Protein AF-A0A3D0P3B6-F1 (afdb_monomer_lite)

pLDDT: mean 83.38, std 15.46, range [40.62, 97.69]

Secondary structure (DSSP, 8-state):
-EEEEE---HHHHHHHHTTBT-EE-EEES--B--TTSSSEEES-EEEEEETTEEEEEEEEEEE-TTT--EEEEEEEEEESS-TT--PPP--SS----S--EEE--SS-EEEEEEEEEEEEEEETTEEEEEEEEEEEEETTEEEEEEE--STT--EEEE--HHHHHHHHTTSEEEEEE-

Structure (mmCIF, N/CA/C/O backbone):
data_AF-A0A3D0P3B6-F1
#
_entry.id   AF-A0A3D0P3B6-F1
#
loop_
_atom_site.group_PDB
_atom_site.id
_atom_site.type_symbol
_atom_site.label_atom_id
_atom_site.label_alt_id
_atom_site.label_comp_id
_atom_site.label_asym_id
_atom_site.label_entity_id
_atom_site.label_seq_id
_atom_site.pdbx_PDB_ins_code
_atom_site.Cartn_x
_atom_site.Cartn_y
_atom_site.Cartn_z
_atom_site.occupancy
_atom_site.B_iso_or_equiv
_atom_site.auth_seq_id
_atom_site.auth_comp_id
_atom_site.auth_asym_id
_atom_site.auth_atom_id
_atom_site.pdbx_PDB_model_num
ATOM 1 N N . MET A 1 1 ? 18.516 5.195 -22.308 1.00 80.44 1 MET A N 1
ATOM 2 C CA . MET A 1 1 ? 17.879 4.688 -21.081 1.00 80.44 1 MET A CA 1
ATOM 3 C C . MET A 1 1 ? 16.771 5.645 -20.675 1.00 80.44 1 MET A C 1
ATOM 5 O O . MET A 1 1 ? 17.063 6.796 -20.357 1.00 80.44 1 MET A O 1
ATOM 9 N N . SER A 1 2 ? 15.523 5.200 -20.782 1.00 89.69 2 SER A N 1
ATOM 10 C CA . SER A 1 2 ? 14.324 5.952 -20.400 1.00 89.69 2 SER A CA 1
ATOM 11 C C . SER A 1 2 ? 13.993 5.689 -18.932 1.00 89.69 2 SER A C 1
ATOM 13 O O . SER A 1 2 ? 14.095 4.555 -18.467 1.00 89.69 2 SER A O 1
ATOM 15 N N . HIS A 1 3 ? 13.609 6.735 -18.199 1.00 91.31 3 HIS A N 1
ATOM 16 C CA . HIS A 1 3 ? 13.288 6.649 -16.775 1.00 91.31 3 HIS A CA 1
ATOM 17 C C . HIS A 1 3 ? 11.821 7.000 -16.530 1.00 91.31 3 HIS A C 1
ATOM 19 O O . HIS A 1 3 ? 11.381 8.099 -16.870 1.00 91.31 3 HIS A O 1
ATOM 25 N N . TYR A 1 4 ? 11.097 6.082 -15.896 1.00 91.75 4 TYR A N 1
ATOM 26 C CA . TYR A 1 4 ? 9.692 6.231 -15.532 1.00 91.75 4 TYR A CA 1
ATOM 27 C C . TYR A 1 4 ? 9.531 6.312 -14.014 1.00 91.75 4 TYR A C 1
ATOM 29 O O . TYR A 1 4 ? 10.286 5.706 -13.250 1.00 91.75 4 TYR A O 1
ATOM 37 N N . PHE A 1 5 ? 8.526 7.066 -13.575 1.00 92.50 5 PHE A N 1
ATOM 38 C CA . PHE A 1 5 ? 8.219 7.257 -12.162 1.00 92.50 5 PHE A CA 1
ATOM 39 C C . PHE A 1 5 ? 6.715 7.130 -11.945 1.00 92.50 5 PHE A C 1
ATOM 41 O O . PHE A 1 5 ? 5.942 7.834 -12.597 1.00 92.50 5 PHE A O 1
ATOM 48 N N . ARG A 1 6 ? 6.304 6.272 -11.010 1.00 92.06 6 ARG A N 1
ATOM 49 C CA . ARG A 1 6 ? 4.903 6.125 -10.600 1.00 92.06 6 ARG A CA 1
ATOM 50 C C . ARG A 1 6 ? 4.788 6.284 -9.091 1.00 92.06 6 ARG A C 1
ATOM 52 O O . ARG A 1 6 ? 5.255 5.449 -8.334 1.00 92.06 6 ARG A O 1
ATOM 59 N N . GLN A 1 7 ? 4.151 7.354 -8.649 1.00 93.75 7 GLN A N 1
ATOM 60 C CA . GLN A 1 7 ? 3.894 7.594 -7.232 1.00 93.75 7 GLN A CA 1
ATOM 61 C C . GLN A 1 7 ? 2.391 7.670 -6.995 1.00 93.75 7 GLN A C 1
ATOM 63 O O . GLN A 1 7 ? 1.634 7.931 -7.934 1.00 93.75 7 GLN A O 1
ATOM 68 N N . LEU A 1 8 ? 1.977 7.475 -5.743 1.00 93.56 8 LEU A N 1
ATOM 69 C CA . LEU A 1 8 ? 0.628 7.806 -5.297 1.00 93.56 8 LEU A CA 1
ATOM 70 C C . LEU A 1 8 ? 0.264 9.230 -5.740 1.00 93.56 8 LEU A C 1
ATOM 72 O O . LEU A 1 8 ? 1.068 10.157 -5.611 1.00 93.56 8 LEU A O 1
ATOM 76 N N . SER A 1 9 ? -0.952 9.397 -6.259 1.00 95.38 9 SER A N 1
ATOM 77 C CA . SER A 1 9 ? -1.477 10.719 -6.599 1.00 95.38 9 SER A CA 1
ATOM 78 C C . SER A 1 9 ? -1.685 11.558 -5.336 1.00 95.38 9 SER A C 1
ATOM 80 O O . SER A 1 9 ? -1.852 11.025 -4.239 1.00 95.38 9 SER A O 1
ATOM 82 N N . GLU A 1 10 ? -1.733 12.883 -5.478 1.00 95.25 10 GLU A N 1
ATOM 83 C CA . GLU A 1 10 ? -2.036 13.785 -4.357 1.00 95.25 10 GLU A CA 1
ATOM 84 C C . GLU A 1 10 ? -3.390 13.459 -3.702 1.00 95.25 10 GLU A C 1
ATOM 86 O O . GLU A 1 10 ? -3.530 13.518 -2.479 1.00 95.25 10 GLU A O 1
ATOM 91 N N . GLU A 1 11 ? -4.372 13.041 -4.503 1.00 96.50 11 GLU A N 1
ATOM 92 C CA . GLU A 1 11 ? -5.683 12.591 -4.032 1.00 96.50 11 GLU A CA 1
ATOM 93 C C . GLU A 1 11 ? -5.565 11.335 -3.163 1.00 96.50 11 GLU A C 1
ATOM 95 O O . GLU A 1 11 ? -6.118 11.291 -2.063 1.00 96.50 11 GLU A O 1
ATOM 100 N N . SER A 1 12 ? -4.790 10.340 -3.604 1.00 96.56 12 SER A N 1
ATOM 101 C CA . SER A 1 12 ? -4.540 9.125 -2.827 1.00 96.56 12 SER A CA 1
ATOM 102 C C . SER A 1 12 ? -3.761 9.403 -1.549 1.00 96.56 12 SER A C 1
ATOM 104 O O . SER A 1 12 ? -4.088 8.870 -0.491 1.00 96.56 12 SER A O 1
ATOM 106 N N . GLU A 1 13 ? -2.768 10.283 -1.604 1.00 96.38 13 GLU A N 1
ATOM 107 C CA . GLU A 1 13 ? -2.028 10.700 -0.417 1.00 96.38 13 GLU A CA 1
ATOM 108 C C . GLU A 1 13 ? -2.931 11.440 0.579 1.00 96.38 13 GLU A C 1
ATOM 110 O O . GLU A 1 13 ? -2.849 11.196 1.782 1.00 96.38 13 GLU A O 1
ATOM 115 N N . THR A 1 14 ? -3.827 12.299 0.090 1.00 96.50 14 THR A N 1
ATOM 116 C CA . THR A 1 14 ? -4.827 12.994 0.911 1.00 96.50 14 THR A CA 1
ATOM 117 C C . THR A 1 14 ? -5.802 12.006 1.545 1.00 96.50 14 THR A C 1
ATOM 119 O O . THR A 1 14 ? -6.081 12.110 2.739 1.00 96.50 14 THR A O 1
ATOM 122 N N . ALA A 1 15 ? -6.274 11.012 0.789 1.00 96.06 15 ALA A N 1
ATOM 123 C CA . ALA A 1 15 ? -7.130 9.951 1.310 1.00 96.06 15 ALA A CA 1
ATOM 124 C C . ALA A 1 15 ? -6.424 9.156 2.422 1.00 96.06 15 ALA A C 1
ATOM 126 O O . ALA A 1 15 ? -7.007 8.961 3.488 1.00 96.06 15 ALA A O 1
ATOM 127 N N . LEU A 1 16 ? -5.153 8.779 2.236 1.00 95.94 16 LEU A N 1
ATOM 128 C CA . LEU A 1 16 ? -4.355 8.089 3.259 1.00 95.94 16 LEU A CA 1
ATOM 129 C C . LEU A 1 16 ? -4.225 8.909 4.551 1.00 95.94 16 LEU A C 1
ATOM 131 O O . LEU A 1 16 ? -4.402 8.354 5.635 1.00 95.94 16 LEU A O 1
ATOM 135 N N . ARG A 1 17 ? -3.992 10.229 4.460 1.00 96.00 17 ARG A N 1
ATOM 136 C CA . ARG A 1 17 ? -3.897 11.113 5.644 1.00 96.00 17 ARG A CA 1
ATOM 137 C C . ARG A 1 17 ? -5.138 11.049 6.527 1.00 96.00 17 ARG A C 1
ATOM 139 O O . ARG A 1 17 ? -5.023 11.158 7.742 1.00 96.00 17 ARG A O 1
ATOM 146 N N . THR A 1 18 ? -6.321 10.839 5.950 1.00 94.12 18 THR A N 1
ATOM 147 C CA . THR A 1 18 ? -7.569 10.787 6.732 1.00 94.12 18 THR A CA 1
ATOM 148 C C . THR A 1 18 ? -7.641 9.617 7.715 1.00 94.12 18 THR A C 1
ATOM 150 O O . THR A 1 18 ? -8.449 9.662 8.645 1.00 94.12 18 THR A O 1
ATOM 153 N N . ALA A 1 19 ? -6.801 8.594 7.526 1.00 91.69 19 ALA A N 1
ATOM 154 C CA . ALA A 1 19 ? -6.712 7.436 8.403 1.00 91.69 19 ALA A CA 1
ATOM 155 C C . ALA A 1 19 ? -5.825 7.674 9.637 1.00 91.69 19 ALA A C 1
ATOM 157 O O . ALA A 1 19 ? -5.969 6.960 10.629 1.00 91.69 19 ALA A O 1
ATOM 158 N N . LEU A 1 20 ? -4.960 8.695 9.620 1.00 93.06 20 LEU A N 1
ATOM 159 C CA . LEU A 1 20 ? -4.122 9.047 10.767 1.00 93.06 20 LEU A CA 1
ATOM 160 C C . LEU A 1 20 ? -4.979 9.451 11.971 1.00 93.06 20 LEU A C 1
ATOM 162 O O . LEU A 1 20 ? -5.955 10.200 11.855 1.00 93.06 20 LEU A O 1
ATOM 166 N N . GLY A 1 21 ? -4.626 8.934 13.148 1.00 88.38 21 GLY A N 1
ATOM 167 C CA . GLY A 1 21 ? -5.363 9.179 14.386 1.00 88.38 21 GLY A CA 1
ATOM 168 C C . GLY A 1 21 ? -6.761 8.549 14.417 1.00 88.38 21 GLY A C 1
ATOM 169 O O . GLY A 1 21 ? -7.534 8.819 15.341 1.00 88.38 21 GLY A O 1
ATOM 170 N N . LYS A 1 22 ? -7.124 7.731 13.419 1.00 83.75 22 LYS A N 1
ATOM 171 C CA . LYS A 1 22 ? -8.387 6.989 13.398 1.00 83.75 22 LYS A CA 1
ATOM 172 C C . LYS A 1 22 ? -8.187 5.586 13.915 1.00 83.75 22 LYS A C 1
ATOM 174 O O . LYS A 1 22 ? -7.151 4.962 13.716 1.00 83.75 22 LYS A O 1
ATOM 179 N N . ASN A 1 23 ? -9.236 5.104 14.563 1.00 74.31 23 ASN A N 1
ATOM 180 C CA . ASN A 1 23 ? -9.322 3.732 14.984 1.00 74.31 23 ASN A CA 1
ATOM 181 C C . ASN A 1 23 ? -9.776 2.873 13.807 1.00 74.31 23 ASN A C 1
ATOM 183 O O . ASN A 1 23 ? -10.896 3.056 13.323 1.00 74.31 23 ASN A O 1
ATOM 187 N N . VAL A 1 24 ? -8.910 1.980 13.342 1.00 70.06 24 VAL A N 1
ATOM 188 C CA . VAL A 1 24 ? -9.141 1.283 12.084 1.00 70.06 24 VAL A CA 1
ATOM 189 C C . VAL A 1 24 ? -9.327 -0.217 12.255 1.00 70.06 24 VAL A C 1
ATOM 191 O O . VAL A 1 24 ? -8.575 -0.904 12.946 1.00 70.06 24 VAL A O 1
ATOM 194 N N . GLY A 1 25 ? -10.333 -0.730 11.551 1.00 75.38 25 GLY A N 1
ATOM 195 C CA . GLY A 1 25 ? -10.446 -2.139 11.196 1.00 75.38 25 GLY A CA 1
ATOM 196 C C . GLY A 1 25 ? -10.215 -2.293 9.697 1.00 75.38 25 GLY A C 1
ATOM 197 O O . GLY A 1 25 ? -10.732 -1.486 8.917 1.00 75.38 25 GLY A O 1
ATOM 198 N N . LEU A 1 26 ? -9.451 -3.314 9.306 1.00 79.50 26 LEU A N 1
ATOM 199 C CA . LEU A 1 26 ? -9.270 -3.688 7.906 1.00 79.50 26 LEU A CA 1
ATOM 200 C C . LEU A 1 26 ? -10.385 -4.656 7.502 1.00 79.50 26 LEU A C 1
ATOM 202 O O . LEU A 1 26 ? -10.585 -5.703 8.115 1.00 79.50 26 LEU A O 1
ATOM 206 N N . LEU A 1 27 ? -11.112 -4.298 6.456 1.00 81.00 27 LEU A N 1
ATOM 207 C CA . LEU A 1 27 ? -12.182 -5.083 5.863 1.00 81.00 27 LEU A CA 1
ATOM 208 C C . LEU A 1 27 ? -11.775 -5.439 4.435 1.00 81.00 27 LEU A C 1
ATOM 210 O O . LEU A 1 27 ? -11.223 -4.602 3.724 1.00 81.00 27 LEU A O 1
ATOM 214 N N . PHE A 1 28 ? -12.070 -6.653 3.992 1.00 80.69 28 PHE A N 1
ATOM 215 C CA . PHE A 1 28 ? -11.845 -7.063 2.609 1.00 80.69 28 PHE A CA 1
ATOM 216 C C . PHE A 1 28 ? -12.913 -8.076 2.177 1.00 80.69 28 PHE A C 1
ATOM 218 O O . PHE A 1 28 ? -13.452 -8.804 3.014 1.00 80.69 28 PHE A O 1
ATOM 225 N N . PRO A 1 29 ? -13.275 -8.095 0.885 1.00 69.12 29 PRO A N 1
ATOM 226 C CA . PRO A 1 29 ? -14.361 -8.935 0.379 1.00 69.12 29 PRO A CA 1
ATOM 227 C C . PRO A 1 29 ? -14.039 -10.430 0.479 1.00 69.12 29 PRO A C 1
ATOM 229 O O . PRO A 1 29 ? -14.886 -11.236 0.855 1.00 69.12 29 PRO A O 1
ATOM 232 N N . GLU A 1 30 ? -12.794 -10.793 0.182 1.00 72.38 30 GLU A N 1
ATOM 233 C CA . GLU A 1 30 ? -12.282 -12.156 0.200 1.00 72.38 30 GLU A CA 1
ATOM 234 C C . GLU A 1 30 ? -10.820 -12.148 0.649 1.00 72.38 30 GLU A C 1
ATOM 236 O O . GLU A 1 30 ? -10.092 -11.190 0.390 1.00 72.38 30 GLU A O 1
ATOM 241 N N . ALA A 1 31 ? -10.395 -13.217 1.324 1.00 74.94 31 ALA A N 1
ATOM 242 C CA . ALA A 1 31 ? -9.001 -13.422 1.687 1.00 74.94 31 ALA A CA 1
ATOM 243 C C . ALA A 1 31 ? -8.572 -14.836 1.347 1.00 74.94 31 ALA A C 1
ATOM 245 O O . ALA A 1 31 ? -9.191 -15.818 1.762 1.00 74.94 31 ALA A O 1
ATOM 246 N N . TRP A 1 32 ? -7.475 -14.910 0.615 1.00 73.88 32 TRP A N 1
ATOM 247 C CA . TRP A 1 32 ? -6.788 -16.138 0.296 1.00 73.88 32 TRP A CA 1
ATOM 248 C C . TRP A 1 32 ? -5.662 -16.283 1.312 1.00 73.88 32 TRP A C 1
ATOM 250 O O . TRP A 1 32 ? -4.734 -15.473 1.360 1.00 73.88 32 TRP A O 1
ATOM 260 N N . LEU A 1 33 ? -5.788 -17.290 2.173 1.00 70.62 33 LEU A N 1
ATOM 261 C CA . LEU A 1 33 ? -4.737 -17.672 3.105 1.00 70.62 33 LEU A CA 1
ATOM 262 C C . LEU A 1 33 ? -3.869 -18.711 2.407 1.00 70.62 33 LEU A C 1
ATOM 264 O O . LEU A 1 33 ? -4.245 -19.878 2.288 1.00 70.62 33 LEU A O 1
ATOM 268 N N . ASP A 1 34 ? -2.724 -18.274 1.902 1.00 65.69 34 ASP A N 1
ATOM 269 C CA . ASP A 1 34 ? -1.726 -19.186 1.366 1.00 65.69 34 ASP A CA 1
ATOM 270 C C . ASP A 1 34 ? -0.984 -19.829 2.543 1.00 65.69 34 ASP A C 1
ATOM 272 O O . ASP A 1 34 ? -0.313 -19.153 3.312 1.00 65.69 34 ASP A O 1
ATOM 276 N N . VAL A 1 35 ? -1.098 -21.149 2.696 1.00 61.25 35 VAL A N 1
ATOM 277 C CA . VAL A 1 35 ? -0.480 -21.903 3.804 1.00 61.25 35 VAL A CA 1
ATOM 278 C C . VAL A 1 35 ? 1.054 -21.797 3.790 1.00 61.25 35 VAL A C 1
ATOM 280 O O . VAL A 1 35 ? 1.705 -22.066 4.797 1.00 61.25 35 VAL A O 1
ATOM 283 N N . THR A 1 36 ? 1.638 -21.405 2.654 1.00 64.88 36 THR A N 1
ATOM 284 C CA . THR A 1 36 ? 3.081 -21.200 2.484 1.00 64.88 36 THR A CA 1
ATOM 285 C C . THR A 1 36 ? 3.523 -19.753 2.683 1.00 64.88 36 THR A C 1
ATOM 287 O O . THR A 1 36 ? 4.713 -19.516 2.889 1.00 64.88 36 THR A O 1
ATOM 290 N N . ARG A 1 37 ? 2.595 -18.785 2.658 1.00 65.88 37 ARG A N 1
ATOM 291 C CA . ARG A 1 37 ? 2.895 -17.365 2.869 1.00 65.88 37 ARG A CA 1
ATOM 292 C C . ARG A 1 37 ? 2.329 -16.908 4.198 1.00 65.88 37 ARG A C 1
ATOM 294 O O . ARG A 1 37 ? 1.178 -17.142 4.542 1.00 65.88 37 ARG A O 1
ATOM 301 N N . GLU A 1 38 ? 3.142 -16.200 4.961 1.00 71.12 38 GLU A N 1
ATOM 302 C CA . GLU A 1 38 ? 2.710 -15.703 6.256 1.00 71.12 38 GLU A CA 1
ATOM 303 C C . GLU A 1 38 ? 1.931 -14.381 6.112 1.00 71.12 38 GLU A C 1
ATOM 305 O O . GLU A 1 38 ? 2.458 -13.303 6.376 1.00 71.12 38 GLU A O 1
ATOM 310 N N . GLY A 1 39 ? 0.669 -14.459 5.683 1.00 78.44 39 GLY A N 1
ATOM 311 C CA . GLY A 1 39 ? -0.190 -13.292 5.472 1.00 78.44 39 GLY A CA 1
ATOM 312 C C . GLY A 1 39 ? -1.543 -13.640 4.849 1.00 78.44 39 GLY A C 1
ATOM 313 O O . GLY A 1 39 ? -1.948 -14.801 4.816 1.00 78.44 39 GLY A O 1
ATOM 314 N N . ALA A 1 40 ? -2.241 -12.622 4.352 1.00 85.00 40 ALA A N 1
ATOM 315 C CA . ALA A 1 40 ? -3.468 -12.781 3.572 1.00 85.00 40 ALA A CA 1
ATOM 316 C C . ALA A 1 40 ? -3.324 -12.083 2.221 1.00 85.00 40 ALA A C 1
ATOM 318 O O . ALA A 1 40 ? -2.708 -11.025 2.143 1.00 85.00 40 ALA A O 1
ATOM 319 N N . VAL A 1 41 ? -3.910 -12.649 1.169 1.00 87.81 41 VAL A N 1
ATOM 320 C CA . VAL A 1 41 ? -3.975 -12.013 -0.150 1.00 87.81 41 VAL A CA 1
ATOM 321 C C . VAL A 1 41 ? -5.426 -11.641 -0.451 1.00 87.81 41 VAL A C 1
ATOM 323 O O . VAL A 1 41 ? -6.316 -12.485 -0.331 1.00 87.81 41 VAL A O 1
ATOM 326 N N . VAL A 1 42 ? -5.672 -10.378 -0.796 1.00 87.25 42 VAL A N 1
ATOM 327 C CA . VAL A 1 42 ? -7.015 -9.796 -0.956 1.00 87.25 42 VAL A CA 1
ATOM 328 C C . VAL A 1 42 ? -7.096 -8.947 -2.223 1.00 87.25 42 VAL A C 1
ATOM 330 O O . VAL A 1 42 ? -6.093 -8.396 -2.662 1.00 87.25 42 VAL A O 1
ATOM 333 N N . SER A 1 43 ? -8.283 -8.787 -2.801 1.00 88.31 43 SER A N 1
ATOM 334 C CA . SER A 1 43 ? -8.472 -7.959 -4.004 1.00 88.31 43 SER A CA 1
ATOM 335 C C . SER A 1 43 ? -8.469 -6.451 -3.721 1.00 88.31 43 SER A C 1
ATOM 337 O O . SER A 1 43 ? -8.035 -5.661 -4.551 1.00 88.31 43 SER A O 1
ATOM 339 N N . SER A 1 44 ? -8.931 -6.039 -2.540 1.00 90.38 44 SER A N 1
ATOM 340 C CA . SER A 1 44 ? -8.878 -4.655 -2.060 1.00 90.38 44 SER A CA 1
ATOM 341 C C . SER A 1 44 ? -8.886 -4.619 -0.534 1.00 90.38 44 SER A C 1
ATOM 343 O O . SER A 1 44 ? -9.321 -5.573 0.115 1.00 90.38 44 SER A O 1
ATOM 345 N N . VAL A 1 45 ? -8.419 -3.512 0.045 1.00 91.25 45 VAL A N 1
ATOM 346 C CA . VAL A 1 45 ? -8.474 -3.264 1.491 1.00 91.25 45 VAL A CA 1
ATOM 347 C C . VAL A 1 45 ? -9.369 -2.059 1.751 1.00 91.25 45 VAL A C 1
ATOM 349 O O . VAL A 1 45 ? -9.144 -0.981 1.216 1.00 91.25 45 VAL A O 1
ATOM 352 N N . SER A 1 46 ? -10.379 -2.229 2.596 1.00 90.69 46 SER A N 1
ATOM 353 C CA . SER A 1 46 ? -11.251 -1.158 3.078 1.00 90.69 46 SER A CA 1
ATOM 354 C C . SER A 1 46 ? -10.965 -0.888 4.552 1.00 90.69 46 SER A C 1
ATOM 356 O O . SER A 1 46 ? -11.180 -1.743 5.404 1.00 90.69 46 SER A O 1
ATOM 358 N N . ILE A 1 47 ? -10.504 0.311 4.870 1.00 89.06 47 ILE A N 1
ATOM 359 C CA . ILE A 1 47 ? -10.179 0.753 6.223 1.00 89.06 47 ILE A CA 1
ATOM 360 C C . ILE A 1 47 ? -11.329 1.626 6.725 1.00 89.06 47 ILE A C 1
ATOM 362 O O . ILE A 1 47 ? -11.603 2.680 6.154 1.00 89.06 47 ILE A O 1
ATOM 366 N N . SER A 1 48 ? -12.021 1.198 7.782 1.00 86.75 48 SER A N 1
ATOM 367 C CA . SER A 1 48 ? -13.096 2.004 8.379 1.00 86.75 48 SER A CA 1
ATOM 368 C C . SER A 1 48 ? -12.528 3.256 9.053 1.00 86.75 48 SER A C 1
ATOM 370 O O . SER A 1 48 ? -11.648 3.151 9.904 1.00 86.75 48 SER A O 1
ATOM 372 N N . LEU A 1 49 ? -13.055 4.430 8.700 1.00 86.25 49 LEU A N 1
ATOM 373 C CA . LEU A 1 49 ? -12.681 5.732 9.270 1.00 86.25 49 LEU A CA 1
ATOM 374 C C . LEU A 1 49 ? -13.746 6.284 10.234 1.00 86.25 49 LEU A C 1
ATOM 376 O O . LEU A 1 49 ? -13.586 7.375 10.790 1.00 86.25 49 LEU A O 1
ATOM 380 N N . GLY A 1 50 ? -14.855 5.557 10.408 1.00 81.88 50 GLY A N 1
ATOM 381 C CA . GLY A 1 50 ? -16.017 5.964 11.193 1.00 81.88 50 GLY A CA 1
ATOM 382 C C . GLY A 1 50 ? -17.336 5.682 10.472 1.00 81.88 50 GLY A C 1
ATOM 383 O O . GLY A 1 50 ? -17.425 4.821 9.600 1.00 81.88 50 GLY A O 1
ATOM 384 N N . HIS A 1 51 ? -18.391 6.404 10.850 1.00 81.38 51 HIS A N 1
ATOM 385 C CA . HIS A 1 51 ? -19.727 6.198 10.291 1.00 81.38 51 HIS A CA 1
ATOM 386 C C . HIS A 1 51 ? -19.769 6.525 8.790 1.00 81.38 51 HIS A C 1
ATOM 388 O O . HIS A 1 51 ? -19.636 7.690 8.415 1.00 81.38 51 HIS A O 1
ATOM 394 N N . ARG A 1 52 ? -20.013 5.502 7.954 1.00 82.88 52 ARG A N 1
ATOM 395 C CA . ARG A 1 52 ? -20.127 5.612 6.485 1.00 82.88 52 ARG A CA 1
ATOM 396 C C . ARG A 1 52 ? -18.943 6.342 5.843 1.00 82.88 52 ARG A C 1
ATOM 398 O O . ARG A 1 52 ? -19.125 7.213 5.000 1.00 82.88 52 ARG A O 1
ATOM 405 N N . SER A 1 53 ? -17.733 6.025 6.294 1.00 88.62 53 SER A N 1
ATOM 406 C CA . SER A 1 53 ? -16.503 6.560 5.718 1.00 88.62 53 SER A CA 1
ATOM 407 C C . SER A 1 53 ? -15.430 5.486 5.740 1.00 88.62 53 SER A C 1
ATOM 409 O O . SER A 1 53 ? -15.109 4.942 6.799 1.00 88.62 53 SER A O 1
ATOM 411 N N . TYR A 1 54 ? -14.906 5.172 4.564 1.00 91.38 54 TYR A N 1
ATOM 412 C CA . TYR A 1 54 ? -13.939 4.112 4.343 1.00 91.38 54 TYR A CA 1
ATOM 413 C C . TYR A 1 54 ? -12.822 4.623 3.445 1.00 91.38 54 TYR A C 1
ATOM 415 O O . TYR A 1 54 ? -13.079 5.244 2.416 1.00 91.38 54 TYR A O 1
ATOM 423 N N . LEU A 1 55 ? -11.587 4.324 3.823 1.00 94.50 55 LEU A N 1
ATOM 424 C CA . LEU A 1 55 ? -10.427 4.441 2.955 1.00 94.50 55 LEU A CA 1
ATOM 425 C C . LEU A 1 55 ? -10.283 3.126 2.189 1.00 94.50 55 LEU A C 1
ATOM 427 O O . LEU A 1 55 ? -10.083 2.073 2.787 1.00 94.50 55 LEU A O 1
ATOM 431 N N . ILE A 1 56 ? -10.400 3.190 0.872 1.00 95.06 56 ILE A N 1
ATOM 432 C CA . ILE A 1 56 ? -10.242 2.051 -0.024 1.00 95.06 56 ILE A CA 1
ATOM 433 C C . ILE A 1 56 ? -8.831 2.093 -0.590 1.00 95.06 56 ILE A C 1
ATOM 435 O O . ILE A 1 56 ? -8.423 3.120 -1.126 1.00 95.06 56 ILE A O 1
ATOM 439 N N . ILE A 1 57 ? -8.105 0.987 -0.468 1.00 95.19 57 ILE A N 1
ATOM 440 C CA . ILE A 1 57 ? -6.777 0.787 -1.040 1.00 95.19 57 ILE A CA 1
ATOM 441 C C . ILE A 1 57 ? -6.874 -0.330 -2.066 1.00 95.19 57 ILE A C 1
ATOM 443 O O . ILE A 1 57 ? -7.367 -1.427 -1.779 1.00 95.19 57 ILE A O 1
ATOM 447 N N . GLU A 1 58 ? -6.381 -0.029 -3.255 1.00 93.81 58 GLU A N 1
ATOM 448 C CA . GLU A 1 58 ? -6.394 -0.908 -4.411 1.00 93.81 58 GLU A CA 1
ATOM 449 C C . GLU A 1 58 ? -5.006 -0.983 -5.021 1.00 93.81 58 GLU A C 1
ATOM 451 O O . GLU A 1 58 ? -4.165 -0.108 -4.807 1.00 93.81 58 GLU A O 1
ATOM 456 N N . ASN A 1 59 ? -4.776 -2.039 -5.785 1.00 92.25 59 ASN A N 1
ATOM 457 C CA . ASN A 1 59 ? -3.559 -2.215 -6.547 1.00 92.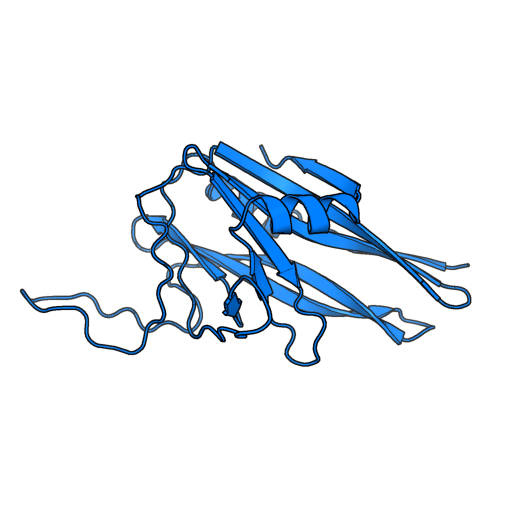25 59 ASN A CA 1
ATOM 458 C C . ASN A 1 59 ? -3.882 -2.097 -8.039 1.00 92.25 59 ASN A C 1
ATOM 460 O O . ASN A 1 59 ? -4.837 -2.689 -8.538 1.00 92.25 59 ASN A O 1
ATOM 464 N N . GLU A 1 60 ? -3.084 -1.308 -8.741 1.00 88.31 60 GLU A N 1
ATOM 465 C CA . GLU A 1 60 ? -3.189 -1.043 -10.168 1.00 88.31 60 GLU A CA 1
ATOM 466 C C . GLU A 1 60 ? -2.002 -1.693 -10.868 1.00 88.31 60 GLU A C 1
ATOM 468 O O . GLU A 1 60 ? -0.850 -1.407 -10.541 1.00 88.31 60 GLU A O 1
ATOM 473 N N . TRP A 1 61 ? -2.286 -2.549 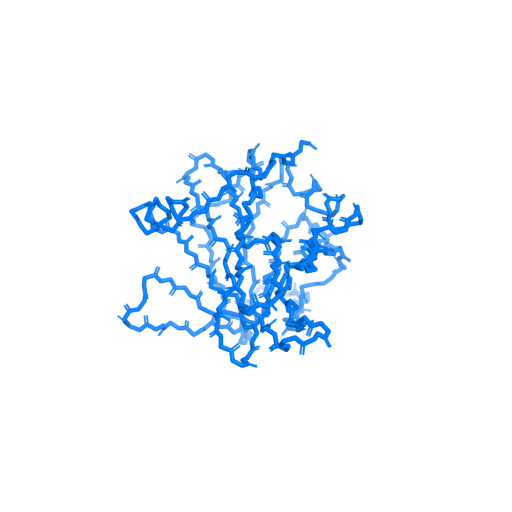-11.846 1.00 89.25 61 TRP A N 1
ATOM 474 C CA . TRP A 1 61 ? -1.277 -3.118 -12.732 1.00 89.25 61 TRP A CA 1
ATOM 475 C C . TRP A 1 61 ? -1.105 -2.237 -13.973 1.00 89.25 61 TRP A C 1
ATOM 477 O O . TRP A 1 61 ? -2.090 -1.781 -14.560 1.00 89.25 61 TRP A O 1
ATOM 487 N N . ALA A 1 62 ? 0.144 -1.997 -14.357 1.00 89.00 62 ALA A N 1
ATOM 488 C CA . ALA A 1 62 ? 0.518 -1.259 -15.554 1.00 89.00 62 ALA A CA 1
ATOM 489 C C . ALA A 1 62 ? 1.872 -1.751 -16.086 1.00 89.00 62 ALA A C 1
ATOM 491 O O . ALA A 1 62 ? 2.590 -2.488 -15.413 1.00 89.00 62 ALA A O 1
ATOM 492 N N . ASP A 1 63 ? 2.231 -1.319 -17.289 1.00 90.12 63 ASP A N 1
ATOM 493 C CA . ASP A 1 63 ? 3.455 -1.702 -17.982 1.00 90.12 63 ASP A CA 1
ATOM 494 C C . ASP A 1 63 ? 4.246 -0.479 -18.468 1.00 90.12 63 ASP A C 1
ATOM 496 O O . ASP A 1 63 ? 3.726 0.635 -18.627 1.00 90.12 63 ASP A O 1
ATOM 500 N N . THR A 1 64 ? 5.559 -0.647 -18.636 1.00 89.81 64 THR A N 1
ATOM 501 C CA . THR A 1 64 ? 6.379 0.399 -19.253 1.00 89.81 64 THR A CA 1
ATOM 502 C C . THR A 1 64 ? 6.132 0.466 -20.767 1.00 89.81 64 THR A C 1
ATOM 504 O O . THR A 1 64 ? 5.947 -0.569 -21.405 1.00 89.81 64 THR A O 1
ATOM 507 N N . PRO A 1 65 ? 6.160 1.661 -21.390 1.00 86.06 65 PRO A N 1
ATOM 508 C CA . PRO A 1 65 ? 5.766 1.814 -22.792 1.00 86.06 65 PRO A CA 1
ATOM 509 C C . PRO A 1 65 ? 6.645 1.104 -23.831 1.00 86.06 65 PRO A C 1
ATOM 511 O O . PRO A 1 65 ? 6.169 0.895 -24.947 1.00 86.06 65 PRO A O 1
ATOM 514 N N . ILE A 1 66 ? 7.922 0.820 -23.537 1.00 85.44 66 ILE A N 1
ATOM 515 C CA . ILE A 1 66 ? 8.858 0.250 -24.525 1.00 85.44 66 ILE A CA 1
ATOM 516 C C . ILE A 1 66 ? 9.122 -1.229 -24.232 1.00 85.44 66 ILE A C 1
ATOM 518 O O . ILE A 1 66 ? 8.956 -2.066 -25.115 1.00 85.44 66 ILE A O 1
ATOM 522 N N . GLY A 1 67 ? 9.541 -1.547 -23.010 1.00 83.38 67 GLY A N 1
ATOM 523 C CA . GLY A 1 67 ? 9.932 -2.888 -22.581 1.00 83.38 67 GLY A CA 1
ATOM 524 C C . GLY A 1 67 ? 8.786 -3.728 -22.025 1.00 83.38 67 GLY A C 1
ATOM 525 O O . GLY A 1 67 ? 9.019 -4.890 -21.701 1.00 83.38 67 GLY A O 1
ATOM 526 N N . PHE A 1 68 ? 7.575 -3.163 -21.904 1.00 86.62 68 PHE A N 1
ATOM 527 C CA . PHE A 1 68 ? 6.397 -3.822 -21.326 1.00 86.62 68 PHE A CA 1
ATOM 528 C C . PHE A 1 68 ? 6.687 -4.455 -19.958 1.00 86.62 68 PHE A C 1
ATOM 530 O O . PHE A 1 68 ? 6.233 -5.554 -19.644 1.00 86.62 68 PHE A O 1
ATOM 537 N N . MET A 1 69 ? 7.505 -3.781 -19.146 1.00 88.88 69 MET A N 1
ATOM 538 C CA . MET A 1 69 ? 7.853 -4.260 -17.817 1.00 88.88 69 MET A CA 1
ATOM 539 C C . MET A 1 69 ? 6.674 -4.023 -16.881 1.00 88.88 69 MET A C 1
ATOM 541 O O . MET A 1 69 ? 6.327 -2.873 -16.601 1.00 88.88 69 MET A O 1
ATOM 545 N N . ASP A 1 70 ? 6.099 -5.117 -16.389 1.00 88.88 70 ASP A N 1
ATOM 546 C CA . ASP A 1 70 ? 5.013 -5.092 -15.418 1.00 88.88 70 ASP A CA 1
ATOM 547 C C . ASP A 1 70 ? 5.440 -4.389 -14.130 1.00 88.88 70 ASP A C 1
ATOM 549 O O . ASP A 1 70 ? 6.446 -4.736 -13.502 1.00 88.88 70 ASP A O 1
ATOM 553 N N . TYR A 1 71 ? 4.625 -3.440 -13.692 1.00 88.88 71 TYR A N 1
ATOM 554 C CA . TYR A 1 71 ? 4.719 -2.846 -12.372 1.00 88.88 71 TYR A CA 1
ATOM 555 C C . TYR A 1 71 ? 3.336 -2.705 -11.748 1.00 88.88 71 TYR A C 1
ATOM 557 O O . TYR A 1 71 ? 2.296 -2.735 -12.407 1.00 88.88 71 TYR A O 1
ATOM 565 N N . TYR A 1 72 ? 3.347 -2.566 -10.430 1.00 89.75 72 TYR A N 1
ATOM 566 C CA . TYR A 1 72 ? 2.148 -2.483 -9.617 1.00 89.75 72 TYR A CA 1
ATOM 567 C C . TYR A 1 72 ? 2.226 -1.217 -8.779 1.00 89.75 72 TYR A C 1
ATOM 569 O O . TYR A 1 72 ? 3.260 -0.952 -8.164 1.00 89.75 72 TYR A O 1
ATOM 577 N N . SER A 1 73 ? 1.160 -0.427 -8.761 1.00 87.81 73 SER A N 1
ATOM 578 C CA . SER A 1 73 ? 1.078 0.787 -7.952 1.00 87.81 73 SER A CA 1
ATOM 579 C C . SER A 1 73 ? -0.194 0.809 -7.135 1.00 87.81 73 SER A C 1
ATOM 581 O O . SER A 1 73 ? -1.248 0.418 -7.619 1.00 87.81 73 SER A O 1
ATOM 583 N N . PHE A 1 74 ? -0.115 1.322 -5.915 1.00 93.38 74 PHE A N 1
ATOM 584 C CA . PHE A 1 74 ? -1.310 1.510 -5.109 1.00 93.38 74 PHE A CA 1
ATOM 585 C C . PHE A 1 74 ? -2.102 2.738 -5.545 1.00 93.38 74 PHE A C 1
ATOM 587 O O . PHE A 1 74 ? -1.527 3.770 -5.897 1.00 93.38 74 PHE A O 1
ATOM 594 N N . SER A 1 75 ? -3.420 2.649 -5.412 1.00 94.81 75 SER A N 1
ATOM 595 C CA . SER A 1 75 ? -4.300 3.805 -5.333 1.00 94.81 75 SER A CA 1
ATOM 596 C C . SER A 1 75 ? -5.098 3.768 -4.037 1.00 94.81 75 SER A C 1
ATOM 598 O O . SER A 1 75 ? -5.378 2.713 -3.464 1.00 94.81 75 SER A O 1
ATOM 600 N N . ALA A 1 76 ? -5.403 4.957 -3.531 1.00 96.62 76 ALA A N 1
ATOM 601 C CA . ALA A 1 76 ? -6.196 5.147 -2.331 1.00 96.62 76 ALA A CA 1
ATOM 602 C C . ALA A 1 76 ? -7.325 6.143 -2.604 1.00 96.62 76 ALA A C 1
ATOM 604 O O . ALA A 1 76 ? -7.114 7.161 -3.268 1.00 96.62 76 ALA A O 1
ATOM 605 N N . SER A 1 77 ? -8.521 5.861 -2.095 1.00 97.31 77 SER A N 1
ATOM 606 C CA . SER A 1 77 ? -9.699 6.714 -2.271 1.00 97.31 77 SER A CA 1
ATOM 607 C C . SER A 1 77 ? -10.627 6.653 -1.060 1.00 97.31 77 SER A C 1
ATOM 609 O O . SER A 1 77 ? -10.533 5.747 -0.235 1.00 97.31 77 SER A O 1
ATOM 611 N N . LEU A 1 78 ? -11.517 7.637 -0.929 1.00 96.12 78 LEU A N 1
ATOM 612 C CA . LEU A 1 78 ? -12.547 7.649 0.109 1.00 96.12 78 LEU A CA 1
ATOM 613 C C . LEU A 1 78 ? -13.881 7.174 -0.460 1.00 96.12 78 LEU A C 1
ATOM 615 O O . LEU A 1 78 ? -14.261 7.543 -1.571 1.00 96.12 78 LEU A O 1
ATOM 619 N N . SER A 1 79 ? -14.614 6.396 0.328 1.00 94.50 79 SER A N 1
ATOM 620 C CA . SER A 1 79 ? -15.939 5.895 -0.021 1.00 94.50 79 SER A CA 1
ATOM 621 C C . SER A 1 79 ? -16.881 5.918 1.179 1.00 94.50 79 SER A C 1
ATOM 623 O O . SER A 1 79 ? -16.453 5.880 2.332 1.00 94.50 79 SER A O 1
ATOM 625 N N . ASP A 1 80 ? -18.183 5.963 0.912 1.00 89.81 80 ASP A N 1
ATOM 626 C CA . ASP A 1 80 ? -19.237 5.865 1.924 1.00 89.81 80 ASP A CA 1
ATOM 627 C C . ASP A 1 80 ? -19.539 4.415 2.342 1.00 89.81 80 ASP A C 1
ATOM 629 O O . ASP A 1 80 ? -20.242 4.172 3.329 1.00 89.81 80 ASP A O 1
ATOM 633 N N . ARG A 1 81 ? -18.970 3.447 1.619 1.00 87.75 81 ARG A N 1
ATOM 634 C CA . ARG A 1 81 ? -19.118 2.006 1.831 1.00 87.75 81 ARG A CA 1
ATOM 635 C C . ARG A 1 81 ? -17.787 1.279 1.612 1.00 87.75 81 ARG A C 1
ATOM 637 O O . ARG A 1 81 ? -16.968 1.749 0.825 1.00 87.75 81 ARG A O 1
ATOM 644 N N . PRO A 1 82 ? -17.559 0.126 2.261 1.00 87.19 82 PRO A N 1
ATOM 645 C CA . PRO A 1 82 ? -16.407 -0.702 1.939 1.00 87.19 82 PRO A CA 1
ATOM 646 C C . PRO A 1 82 ? -16.535 -1.260 0.516 1.00 87.19 82 PRO A C 1
ATOM 648 O O . PRO A 1 82 ? -17.642 -1.467 0.005 1.00 87.19 82 PRO A O 1
ATOM 651 N N . LYS A 1 83 ? -15.396 -1.516 -0.122 1.00 86.69 83 LYS A N 1
ATOM 652 C CA . LYS A 1 83 ? -15.351 -2.056 -1.478 1.00 86.69 83 LYS A CA 1
ATOM 653 C C . LYS A 1 83 ? -15.704 -3.540 -1.483 1.00 86.69 83 LYS A C 1
ATOM 655 O O . LYS A 1 83 ? -15.235 -4.296 -0.639 1.00 86.69 83 LYS A O 1
ATOM 660 N N . ASP A 1 84 ? -16.579 -3.920 -2.415 1.00 80.94 84 ASP A N 1
ATOM 661 C CA . ASP A 1 84 ? -17.034 -5.293 -2.681 1.00 80.94 84 ASP A CA 1
ATOM 662 C C . ASP A 1 84 ? -17.591 -6.065 -1.466 1.00 80.94 84 ASP A C 1
ATOM 664 O O 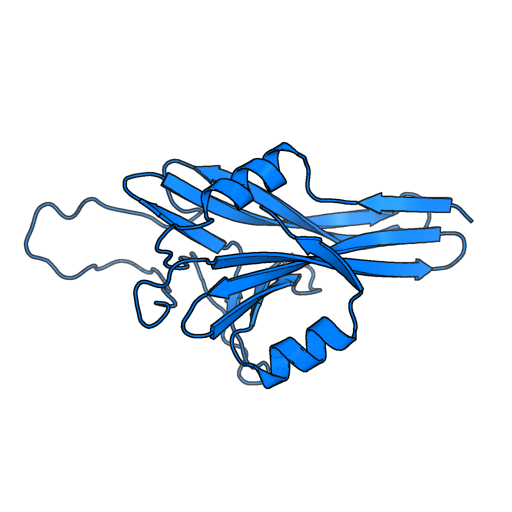. ASP A 1 84 ? -17.825 -7.271 -1.524 1.00 80.94 84 ASP A O 1
ATOM 668 N N . ILE A 1 85 ? -17.900 -5.356 -0.379 1.00 72.81 85 ILE A N 1
ATOM 669 C CA . ILE A 1 85 ? -18.498 -5.890 0.842 1.00 72.81 85 ILE A CA 1
ATOM 670 C C . ILE A 1 85 ? -19.922 -5.348 0.963 1.00 72.81 85 ILE A C 1
ATOM 672 O O . ILE A 1 85 ? -20.159 -4.138 0.963 1.00 72.81 85 ILE A O 1
ATOM 676 N N . ARG A 1 86 ? -20.902 -6.247 1.101 1.00 64.69 86 ARG A N 1
ATOM 677 C CA . ARG A 1 86 ? -22.286 -5.849 1.386 1.00 64.69 86 ARG A CA 1
ATOM 678 C C . ARG A 1 86 ? -22.428 -5.526 2.869 1.00 64.69 86 ARG A C 1
ATOM 680 O O . ARG A 1 86 ? -22.324 -6.417 3.704 1.00 64.69 86 ARG A O 1
ATOM 687 N N . VAL A 1 87 ? -22.710 -4.263 3.179 1.00 59.09 87 VAL A N 1
ATOM 688 C CA . VAL A 1 87 ? -23.060 -3.817 4.532 1.00 59.09 87 VAL A CA 1
ATOM 689 C C . VAL A 1 87 ? -24.573 -3.640 4.602 1.00 59.09 87 VAL A C 1
ATOM 691 O O . VAL A 1 87 ? -25.136 -2.810 3.891 1.00 59.09 87 VAL A O 1
ATOM 694 N N . THR A 1 88 ? -25.236 -4.427 5.442 1.00 56.22 88 THR A N 1
ATOM 695 C CA . THR A 1 88 ? -26.642 -4.227 5.819 1.00 56.22 88 THR A CA 1
ATOM 696 C C . THR A 1 88 ? -26.693 -3.619 7.213 1.00 56.22 88 THR A C 1
ATOM 698 O O . THR A 1 88 ? -26.050 -4.134 8.124 1.00 56.22 88 THR A O 1
ATOM 701 N N . GLU A 1 89 ? -27.435 -2.520 7.378 1.00 50.66 89 GLU A N 1
ATOM 702 C CA . GLU A 1 89 ? -27.727 -1.967 8.704 1.00 50.66 89 GLU A CA 1
ATOM 703 C C . GLU A 1 89 ? -28.553 -2.987 9.490 1.00 50.66 89 GLU A C 1
ATOM 705 O O . GLU A 1 89 ? -29.626 -3.406 9.054 1.00 50.66 89 GLU A O 1
ATOM 710 N N . ASP A 1 90 ? -28.021 -3.416 10.630 1.00 47.56 90 ASP A N 1
ATOM 711 C CA . ASP A 1 90 ? -28.676 -4.393 11.487 1.00 47.56 90 ASP A CA 1
ATOM 712 C C . ASP A 1 90 ? -29.777 -3.691 12.294 1.00 47.56 90 ASP A C 1
ATOM 714 O O . ASP A 1 90 ? -29.512 -2.935 13.229 1.00 47.56 90 ASP A O 1
ATOM 718 N N . THR A 1 91 ? -31.036 -3.873 11.892 1.00 48.34 91 THR A N 1
ATOM 719 C CA . THR A 1 91 ? -32.200 -3.292 12.582 1.00 48.34 91 THR A CA 1
ATOM 720 C C . THR A 1 91 ? -32.733 -4.190 13.709 1.00 48.34 91 THR A C 1
ATOM 722 O O . THR A 1 91 ? -33.843 -3.961 14.192 1.00 48.34 91 THR A O 1
ATOM 725 N N . GLY A 1 92 ? -31.994 -5.228 14.128 1.00 48.16 92 GLY A N 1
ATOM 726 C CA . GLY A 1 92 ? -32.406 -6.170 15.175 1.00 48.16 92 GLY A CA 1
ATOM 727 C C . GLY A 1 92 ? -31.250 -6.668 16.058 1.00 48.16 92 GLY A C 1
ATOM 728 O O . GLY A 1 92 ? -30.094 -6.353 15.811 1.00 48.16 92 GLY A O 1
ATOM 729 N N . PRO A 1 93 ? -31.535 -7.436 17.129 1.00 46.34 93 PRO A N 1
ATOM 730 C CA . PRO A 1 93 ? -30.507 -8.095 17.928 1.00 46.34 93 PRO A CA 1
ATOM 731 C C . PRO A 1 93 ? -30.083 -9.391 17.219 1.00 46.34 93 PRO A C 1
ATOM 733 O O . PRO A 1 93 ? -30.593 -10.466 17.539 1.00 46.34 93 PRO A O 1
ATOM 736 N N . GLY A 1 94 ? -29.215 -9.308 16.208 1.00 43.28 94 GLY A N 1
ATOM 737 C CA . GLY A 1 94 ? -28.943 -10.453 15.338 1.00 43.28 94 GLY A CA 1
ATOM 738 C C . GLY A 1 94 ? -27.544 -10.471 14.741 1.00 43.28 94 GLY A C 1
ATOM 739 O O . GLY A 1 94 ? -27.286 -9.846 13.730 1.00 43.28 94 GLY A O 1
ATOM 740 N N . TRP A 1 95 ? -26.674 -11.282 15.344 1.00 40.62 95 TRP A N 1
ATOM 741 C CA . TRP A 1 95 ? -25.430 -11.828 14.793 1.00 40.62 95 TRP A CA 1
ATOM 742 C C . TRP A 1 95 ? -25.281 -11.689 13.266 1.00 40.62 95 TRP A C 1
ATOM 744 O O . TRP A 1 95 ? -26.002 -12.325 12.497 1.00 40.62 95 TRP A O 1
ATOM 754 N N . LEU A 1 96 ? -24.300 -10.876 12.863 1.00 40.88 96 LEU A N 1
ATOM 755 C CA . LEU A 1 96 ? -23.894 -10.594 11.486 1.00 40.88 96 LEU A CA 1
ATOM 756 C C . LEU A 1 96 ? -23.769 -11.885 10.654 1.00 40.88 96 LEU A C 1
ATOM 758 O O . LEU A 1 96 ? -22.788 -12.622 10.754 1.00 40.88 96 LEU A O 1
ATOM 762 N N . HIS A 1 97 ? -24.751 -12.148 9.797 1.00 41.62 97 HIS A N 1
ATOM 763 C CA . HIS A 1 97 ? -24.675 -13.160 8.750 1.00 41.62 97 HIS A CA 1
ATOM 764 C C . HIS A 1 97 ? -24.563 -12.456 7.405 1.00 41.62 97 HIS A C 1
ATOM 766 O O . HIS A 1 97 ? -25.547 -11.880 6.975 1.00 41.62 97 HIS A O 1
ATOM 772 N N . HIS A 1 98 ? -23.384 -12.498 6.775 1.00 43.69 98 HIS A N 1
ATOM 773 C CA . HIS A 1 98 ? -23.122 -12.662 5.333 1.00 43.69 98 HIS A CA 1
ATOM 774 C C . HIS A 1 98 ? -21.595 -12.680 5.112 1.00 43.69 98 HIS A C 1
ATOM 776 O O . HIS A 1 98 ? -20.853 -12.182 5.950 1.00 43.69 98 HIS A O 1
ATOM 782 N N . HIS A 1 99 ? -21.138 -13.322 4.031 1.00 44.09 99 HIS A N 1
ATOM 783 C CA . HIS A 1 99 ? -19.743 -13.684 3.718 1.00 44.09 99 HIS A CA 1
ATOM 784 C C . HIS A 1 99 ? -18.766 -12.494 3.664 1.00 44.09 99 HIS A C 1
ATOM 786 O O . HIS A 1 99 ? -18.369 -12.063 2.587 1.00 44.09 99 HIS A O 1
ATOM 792 N N . VAL A 1 100 ? -18.377 -11.961 4.818 1.00 48.84 100 VAL A N 1
ATOM 793 C CA . VAL A 1 100 ? -17.277 -11.008 4.950 1.00 48.84 100 VAL A CA 1
ATOM 794 C C . VAL A 1 100 ? -16.144 -11.744 5.641 1.00 48.84 100 VAL A C 1
ATOM 796 O O . VAL A 1 100 ? -16.286 -12.174 6.786 1.00 48.84 100 VAL A O 1
ATOM 799 N N . SER A 1 101 ? -15.022 -11.908 4.947 1.00 49.44 101 SER A N 1
ATOM 800 C CA . SER A 1 101 ? -13.780 -12.281 5.611 1.00 49.44 101 SER A CA 1
ATOM 801 C C . SER A 1 101 ? -13.241 -11.020 6.276 1.00 49.44 101 SER A C 1
ATOM 803 O O . SER A 1 101 ? -12.760 -10.114 5.610 1.00 49.44 101 SER A O 1
ATOM 805 N N . THR A 1 102 ? -13.364 -10.916 7.593 1.00 50.94 102 THR A N 1
ATOM 806 C CA . THR A 1 102 ? -12.751 -9.831 8.359 1.00 50.94 102 THR A CA 1
ATOM 807 C C . THR A 1 102 ? -11.471 -10.344 9.009 1.00 50.94 102 THR A C 1
ATOM 809 O O . THR A 1 102 ? -11.502 -11.273 9.815 1.00 50.94 102 THR A O 1
ATOM 812 N N . ILE A 1 103 ? -10.323 -9.722 8.723 1.00 49.50 103 ILE A N 1
ATOM 813 C CA . ILE A 1 103 ? -9.250 -9.699 9.723 1.00 49.50 103 ILE A CA 1
ATOM 814 C C . ILE A 1 103 ? -9.627 -8.553 10.643 1.00 49.50 103 ILE A C 1
ATOM 816 O O . ILE A 1 103 ? -9.387 -7.381 10.364 1.00 49.50 103 ILE A O 1
ATOM 820 N N . HIS A 1 104 ? -10.246 -8.908 11.762 1.00 49.22 104 HIS A N 1
ATOM 821 C CA . HIS A 1 104 ? -10.239 -8.008 12.895 1.00 49.22 104 HIS A CA 1
ATOM 822 C C . HIS A 1 104 ? -8.774 -7.836 13.292 1.00 49.22 104 HIS A C 1
ATOM 824 O O . HIS A 1 104 ? -8.133 -8.786 13.741 1.00 49.22 104 HIS A O 1
ATOM 830 N N . THR A 1 105 ? -8.227 -6.635 13.117 1.00 45.88 105 THR A N 1
ATOM 831 C CA . THR A 1 105 ? -7.116 -6.212 13.962 1.00 45.88 105 THR A CA 1
ATOM 832 C C . THR A 1 105 ? -7.630 -6.370 15.391 1.00 45.88 105 THR A C 1
ATOM 834 O O . THR A 1 105 ? -8.723 -5.915 15.721 1.00 45.88 105 THR A O 1
ATOM 837 N N . TRP A 1 106 ? -6.937 -7.169 16.204 1.00 41.62 106 TRP A N 1
ATOM 838 C CA . TRP A 1 106 ? -7.470 -7.753 17.448 1.00 41.62 106 TRP A CA 1
ATOM 839 C C . TRP A 1 106 ? -7.819 -6.732 18.548 1.00 41.62 106 TRP A C 1
ATOM 841 O O . TRP A 1 106 ? -8.201 -7.098 19.655 1.00 41.62 106 TRP A O 1
ATOM 851 N N . SER A 1 107 ? -7.722 -5.446 18.247 1.00 47.75 107 SER A N 1
ATOM 852 C CA . SER A 1 107 ? -8.172 -4.344 19.070 1.00 47.75 107 SER A CA 1
ATOM 853 C C . SER A 1 107 ? -8.432 -3.153 18.147 1.00 47.75 107 SER A C 1
ATOM 855 O O . SER A 1 107 ? -7.741 -3.022 17.132 1.00 47.75 107 SER A O 1
ATOM 857 N N . PRO A 1 108 ? -9.384 -2.268 18.468 1.00 55.69 108 PRO A N 1
ATOM 858 C CA . PRO A 1 108 ? -9.510 -0.985 17.804 1.00 55.69 108 PRO A CA 1
ATOM 859 C C . PRO A 1 108 ? -8.157 -0.238 17.875 1.00 55.69 108 PRO A C 1
ATOM 861 O O . PRO A 1 108 ? -7.838 0.317 18.925 1.00 55.69 108 PRO A O 1
ATOM 864 N N . THR A 1 109 ? -7.345 -0.239 16.808 1.00 71.62 109 THR A N 1
ATOM 865 C CA . THR A 1 109 ? -5.971 0.296 16.853 1.00 71.62 109 THR A CA 1
ATOM 866 C C . THR A 1 109 ? -5.868 1.602 16.080 1.00 71.62 109 THR A C 1
ATOM 868 O O . THR A 1 109 ? -6.401 1.724 14.977 1.00 71.62 109 THR A O 1
ATOM 871 N N . ILE A 1 110 ? -5.248 2.604 16.700 1.00 86.50 110 ILE A N 1
ATOM 872 C CA . ILE A 1 110 ? -5.092 3.937 16.121 1.00 86.50 110 ILE A CA 1
ATOM 873 C C . ILE A 1 110 ? -3.894 3.909 15.178 1.00 86.50 110 ILE A C 1
ATOM 875 O O . ILE A 1 110 ? -2.816 3.507 15.600 1.00 86.50 110 ILE A O 1
ATOM 879 N N . ILE A 1 111 ? -4.073 4.315 13.917 1.00 89.69 111 ILE A N 1
ATOM 880 C CA . ILE A 1 111 ? -2.924 4.496 13.019 1.00 89.69 111 ILE A CA 1
ATOM 881 C C . ILE A 1 111 ? -2.158 5.731 13.479 1.00 89.69 111 ILE A C 1
ATOM 883 O O . ILE A 1 111 ? -2.656 6.856 13.370 1.00 89.69 111 ILE A O 1
ATOM 887 N N . ASP A 1 112 ? -0.938 5.508 13.945 1.00 91.44 112 ASP A N 1
ATOM 888 C CA . ASP A 1 112 ? -0.039 6.555 14.416 1.00 91.44 112 ASP A CA 1
ATOM 889 C C . ASP A 1 112 ? 0.792 7.124 13.266 1.00 91.44 112 ASP A C 1
ATOM 891 O O . ASP A 1 112 ? 1.116 8.312 13.246 1.00 91.44 112 ASP A O 1
ATOM 895 N N . LYS A 1 113 ? 1.136 6.274 12.293 1.00 94.38 113 LYS A N 1
ATOM 896 C CA . LYS A 1 113 ? 2.001 6.645 11.177 1.00 94.38 113 LYS A CA 1
ATOM 897 C C . LYS A 1 113 ? 1.725 5.790 9.945 1.00 94.38 113 LYS A C 1
ATOM 899 O O . LYS A 1 113 ? 1.403 4.608 10.037 1.00 94.38 113 LYS A O 1
ATOM 904 N N . ILE A 1 114 ? 1.858 6.410 8.774 1.00 96.56 114 ILE A N 1
ATOM 905 C CA . ILE A 1 114 ? 1.769 5.736 7.478 1.00 96.56 114 ILE A CA 1
ATOM 906 C C . ILE A 1 114 ? 3.057 6.020 6.709 1.00 96.56 114 ILE A C 1
ATOM 908 O O . ILE A 1 114 ? 3.395 7.177 6.444 1.00 96.56 114 ILE A O 1
ATOM 912 N N . THR A 1 115 ? 3.768 4.965 6.330 1.00 97.69 115 THR A N 1
ATOM 913 C CA . THR A 1 115 ? 5.027 5.044 5.583 1.00 97.69 115 THR A CA 1
ATOM 914 C C .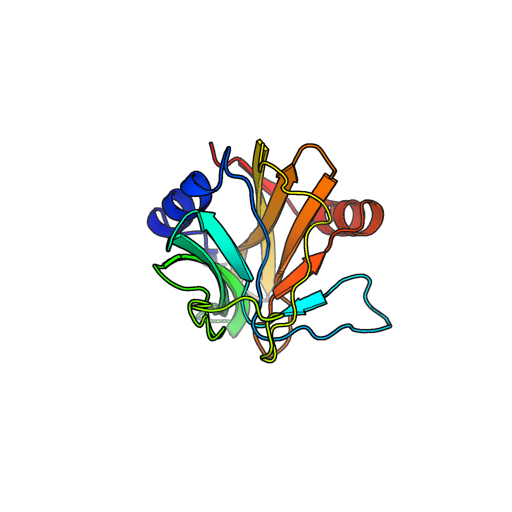 THR A 1 115 ? 4.854 4.444 4.195 1.00 97.69 115 THR A C 1
ATOM 916 O O . THR A 1 115 ? 4.332 3.342 4.049 1.00 97.69 115 THR A O 1
ATOM 919 N N . VAL A 1 116 ? 5.322 5.152 3.170 1.00 97.25 116 VAL A N 1
ATOM 920 C CA . VAL A 1 116 ? 5.337 4.673 1.785 1.00 97.25 116 VAL A CA 1
ATOM 921 C C . VAL A 1 116 ? 6.766 4.299 1.407 1.00 97.25 116 VAL A C 1
ATOM 923 O O . VAL A 1 116 ? 7.704 5.081 1.611 1.00 97.25 116 VAL A O 1
ATOM 926 N N . TYR A 1 117 ? 6.921 3.109 0.839 1.00 97.31 117 TYR A N 1
ATOM 927 C CA . TYR A 1 117 ? 8.189 2.598 0.333 1.00 97.31 117 TYR A CA 1
ATOM 928 C C . TYR A 1 117 ? 8.159 2.516 -1.192 1.00 97.31 117 TYR A C 1
ATOM 930 O O . TYR A 1 117 ? 7.114 2.262 -1.792 1.00 97.31 117 TYR A O 1
ATOM 938 N N . GLU A 1 118 ? 9.317 2.735 -1.809 1.00 95.56 118 GLU A N 1
ATOM 939 C CA . GLU A 1 118 ? 9.522 2.631 -3.249 1.00 95.56 118 GLU A CA 1
ATOM 940 C C . GLU A 1 118 ? 10.496 1.502 -3.606 1.00 95.56 118 GLU A C 1
ATOM 942 O O . GLU A 1 118 ? 11.461 1.207 -2.890 1.00 95.56 118 GLU A O 1
ATOM 947 N N . THR A 1 119 ? 10.263 0.907 -4.771 1.00 94.56 119 THR A N 1
ATOM 948 C CA . THR A 1 119 ? 11.165 -0.037 -5.437 1.00 94.56 119 THR A CA 1
ATOM 949 C C . THR A 1 119 ? 11.543 0.525 -6.803 1.00 94.56 119 THR A C 1
ATOM 951 O O . THR A 1 119 ? 10.848 1.373 -7.367 1.00 94.56 119 THR A O 1
ATOM 954 N N . SER A 1 120 ? 12.681 0.083 -7.330 1.00 93.38 120 SER A N 1
ATOM 955 C CA . SER A 1 120 ? 13.102 0.390 -8.691 1.00 93.38 120 SER A CA 1
ATOM 956 C C . SER A 1 120 ? 13.442 -0.892 -9.427 1.00 93.38 120 SER A C 1
ATOM 958 O O . SER A 1 120 ? 14.254 -1.665 -8.921 1.00 93.38 120 SER A O 1
ATOM 960 N N . ASP A 1 121 ? 12.889 -1.053 -10.621 1.00 92.00 121 ASP A N 1
ATOM 961 C CA . ASP A 1 121 ? 13.190 -2.153 -11.528 1.00 92.00 121 ASP A CA 1
ATOM 962 C C . ASP A 1 121 ? 13.778 -1.591 -12.828 1.00 92.00 121 ASP A C 1
ATOM 964 O O . ASP A 1 121 ? 13.575 -0.424 -13.181 1.00 92.00 121 ASP A O 1
ATOM 968 N N . SER A 1 122 ? 14.557 -2.404 -13.533 1.00 91.62 122 SER A N 1
ATOM 969 C CA . SER A 1 122 ? 15.182 -2.011 -14.795 1.00 91.62 122 SER A CA 1
ATOM 970 C C . SER A 1 122 ? 15.319 -3.209 -15.712 1.00 91.62 122 SER A C 1
ATOM 972 O O . SER A 1 122 ? 15.770 -4.270 -15.273 1.00 91.62 122 SER A O 1
ATOM 974 N N . PHE A 1 123 ? 14.992 -3.011 -16.980 1.00 89.50 123 PHE A N 1
ATOM 975 C CA . PHE A 1 123 ? 15.077 -4.025 -18.015 1.00 89.50 123 PHE A CA 1
ATOM 976 C C . PHE A 1 123 ? 15.436 -3.353 -19.343 1.00 89.50 123 PHE A C 1
ATOM 978 O O . PHE A 1 123 ? 14.863 -2.325 -19.698 1.00 89.50 123 PHE A O 1
ATOM 985 N N . GLU A 1 124 ? 16.417 -3.914 -20.053 1.00 86.38 124 GLU A N 1
ATOM 986 C CA . GLU A 1 124 ? 16.957 -3.362 -21.304 1.00 86.38 124 GLU A CA 1
ATOM 987 C C . GLU A 1 124 ? 17.308 -1.861 -21.202 1.00 86.38 124 GLU A C 1
ATOM 989 O O . GLU A 1 124 ? 18.192 -1.474 -20.433 1.00 86.38 124 GLU A O 1
ATOM 994 N N . GLU A 1 125 ? 16.645 -1.009 -21.987 1.00 87.38 125 GLU A N 1
ATOM 995 C CA . GLU A 1 125 ? 16.867 0.437 -22.019 1.00 87.38 125 GLU A CA 1
ATOM 996 C C . GLU A 1 125 ? 15.887 1.224 -21.136 1.00 87.38 125 GLU A C 1
ATOM 998 O O . GLU A 1 125 ? 15.814 2.450 -21.250 1.00 87.38 125 GLU A O 1
ATOM 1003 N N . GLU A 1 126 ? 15.159 0.566 -20.234 1.00 91.31 126 GLU A N 1
ATOM 1004 C CA . GLU A 1 126 ? 14.191 1.202 -19.343 1.00 91.31 126 GLU A CA 1
ATOM 1005 C C . GLU A 1 126 ? 14.493 0.961 -17.863 1.00 91.31 126 GLU A C 1
ATOM 1007 O O . GLU A 1 126 ? 14.971 -0.094 -17.443 1.00 91.31 126 GLU A O 1
ATOM 1012 N N . ALA A 1 127 ? 14.163 1.960 -17.050 1.00 92.25 127 ALA A N 1
ATOM 1013 C CA . ALA A 1 127 ? 14.102 1.839 -15.604 1.00 92.25 127 ALA A CA 1
ATOM 1014 C C . ALA A 1 127 ? 12.826 2.504 -15.087 1.00 92.25 127 ALA A C 1
ATOM 1016 O O . ALA A 1 127 ? 12.474 3.605 -15.518 1.00 92.25 127 ALA A O 1
ATOM 1017 N N . ILE A 1 128 ? 12.160 1.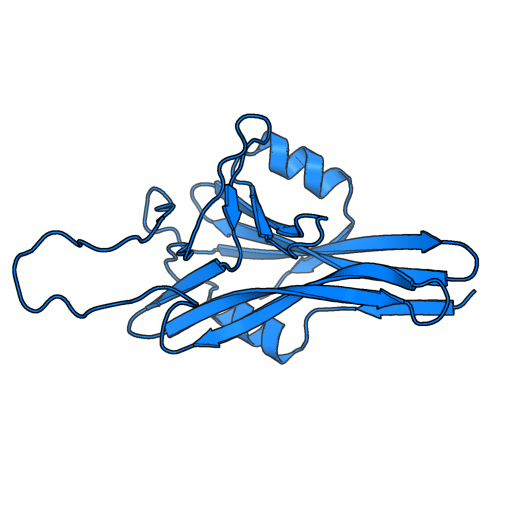866 -14.131 1.00 93.75 128 ILE A N 1
ATOM 1018 C CA . ILE A 1 128 ? 10.988 2.410 -13.452 1.00 93.75 128 ILE A CA 1
ATOM 1019 C C . ILE A 1 128 ? 11.234 2.472 -11.953 1.00 93.75 128 ILE A C 1
ATOM 1021 O O . ILE A 1 128 ? 11.861 1.590 -11.371 1.00 93.75 128 ILE A O 1
ATOM 1025 N N . ARG A 1 129 ? 10.717 3.517 -11.312 1.00 94.31 129 ARG A N 1
ATOM 1026 C CA . ARG A 1 129 ? 10.649 3.621 -9.857 1.00 94.31 129 ARG A CA 1
ATOM 1027 C C . ARG A 1 129 ? 9.217 3.871 -9.421 1.00 94.31 129 ARG A C 1
ATOM 1029 O O . ARG A 1 129 ? 8.584 4.792 -9.942 1.00 94.31 129 ARG A O 1
ATOM 1036 N N . TYR A 1 130 ? 8.725 3.074 -8.481 1.00 94.06 130 TYR A N 1
ATOM 1037 C CA . TYR A 1 130 ? 7.323 3.116 -8.092 1.00 94.06 130 TYR A CA 1
ATOM 1038 C C . TYR A 1 130 ? 7.071 2.824 -6.614 1.00 94.06 130 TYR A C 1
ATOM 1040 O O . TYR A 1 130 ? 7.849 2.115 -5.973 1.00 94.06 130 TYR A O 1
ATOM 1048 N N . ASP A 1 131 ? 5.974 3.379 -6.093 1.00 94.56 131 ASP A N 1
ATOM 1049 C CA . ASP A 1 131 ? 5.481 3.104 -4.739 1.00 94.56 131 ASP A CA 1
ATOM 1050 C C . ASP A 1 131 ? 5.029 1.639 -4.655 1.00 94.56 131 ASP A C 1
ATOM 1052 O O . ASP A 1 131 ? 4.058 1.242 -5.300 1.00 94.56 131 ASP A O 1
ATOM 1056 N N . SER A 1 132 ? 5.752 0.835 -3.876 1.00 93.25 132 SER A N 1
ATOM 1057 C CA . SER A 1 132 ? 5.651 -0.631 -3.858 1.00 93.25 132 SER A CA 1
ATOM 1058 C C . SER A 1 132 ? 5.178 -1.199 -2.522 1.00 93.25 132 SER A C 1
ATOM 1060 O O . SER A 1 132 ? 4.925 -2.400 -2.423 1.00 93.25 132 SER A O 1
ATOM 1062 N N . ALA A 1 133 ? 5.036 -0.359 -1.497 1.00 96.06 133 ALA A N 1
ATOM 1063 C CA . ALA A 1 133 ? 4.464 -0.758 -0.220 1.00 96.06 133 ALA A CA 1
ATOM 1064 C C . ALA A 1 133 ? 3.906 0.422 0.579 1.00 96.06 133 ALA A C 1
ATOM 1066 O O . ALA A 1 133 ? 4.434 1.537 0.534 1.00 96.06 133 ALA A O 1
ATOM 1067 N N . ILE A 1 134 ? 2.867 0.133 1.365 1.00 96.88 134 ILE A N 1
ATOM 1068 C CA . ILE A 1 134 ? 2.298 1.041 2.366 1.00 96.88 134 ILE A CA 1
ATOM 1069 C C . ILE A 1 134 ? 2.336 0.333 3.720 1.00 96.88 134 ILE A C 1
ATOM 1071 O O . ILE A 1 134 ? 1.715 -0.713 3.900 1.00 96.88 134 ILE A O 1
ATOM 1075 N N . LEU A 1 135 ? 3.069 0.904 4.668 1.00 96.00 135 LEU A N 1
ATOM 1076 C CA . LEU A 1 135 ? 3.169 0.433 6.043 1.00 96.00 135 LEU A CA 1
ATOM 1077 C C . LEU A 1 135 ? 2.302 1.311 6.940 1.00 96.00 135 LEU A C 1
ATOM 1079 O O . LEU A 1 135 ? 2.475 2.528 6.972 1.00 96.00 135 LEU A O 1
ATOM 1083 N N . PHE A 1 136 ? 1.404 0.679 7.679 1.00 93.88 136 PHE A N 1
ATOM 1084 C CA . PHE A 1 136 ? 0.619 1.282 8.743 1.00 93.88 136 PHE A CA 1
ATOM 1085 C C . PHE A 1 136 ? 1.240 0.888 10.079 1.00 93.88 136 PHE A C 1
ATOM 1087 O O . PHE A 1 136 ? 1.280 -0.295 10.422 1.00 93.88 136 PHE A O 1
ATOM 1094 N N . ASP A 1 137 ? 1.708 1.884 10.818 1.00 92.31 137 ASP A N 1
ATOM 1095 C CA . ASP A 1 137 ? 2.208 1.753 12.180 1.00 92.31 137 ASP A CA 1
ATOM 1096 C C . ASP A 1 137 ? 1.101 2.149 13.163 1.00 92.31 137 ASP A C 1
ATOM 1098 O O . ASP A 1 137 ? 0.419 3.165 12.982 1.00 92.31 137 ASP A O 1
ATOM 1102 N N . TYR A 1 138 ? 0.928 1.351 14.209 1.00 88.31 138 TYR A N 1
ATOM 1103 C CA . TYR A 1 138 ? -0.053 1.580 15.262 1.00 88.31 138 TYR A CA 1
ATOM 1104 C C . TYR A 1 138 ? 0.454 1.020 16.599 1.00 88.31 138 TYR A C 1
ATOM 1106 O O . TYR A 1 138 ? 1.325 0.152 16.621 1.00 88.31 138 TYR A O 1
ATOM 1114 N N . GLU A 1 139 ? -0.107 1.461 17.727 1.00 83.81 139 GLU A N 1
ATOM 1115 C CA . GLU A 1 139 ? 0.386 1.118 19.078 1.00 83.81 139 GLU A CA 1
ATOM 1116 C C . GLU A 1 139 ? 0.687 -0.382 19.297 1.00 83.81 139 GLU A C 1
ATOM 1118 O O . GLU A 1 139 ? 1.707 -0.748 19.880 1.00 83.81 139 GLU A O 1
ATOM 1123 N N . ALA A 1 140 ? -0.190 -1.265 18.813 1.00 82.06 140 ALA A N 1
ATOM 1124 C CA . ALA A 1 140 ? -0.067 -2.710 18.997 1.00 82.06 140 ALA A CA 1
ATOM 1125 C C . ALA A 1 140 ? 0.794 -3.438 17.941 1.00 82.06 140 ALA A C 1
ATOM 1127 O O . ALA A 1 140 ? 0.958 -4.656 18.048 1.00 82.06 140 ALA A O 1
ATOM 1128 N N . GLY A 1 141 ? 1.308 -2.760 16.907 1.00 88.19 141 GLY A N 1
ATOM 1129 C CA . GLY A 1 141 ? 2.078 -3.407 15.843 1.00 88.19 141 GLY A CA 1
ATOM 1130 C C . GLY A 1 141 ? 2.056 -2.701 14.487 1.00 88.19 141 GLY A C 1
ATOM 1131 O O . GLY A 1 141 ? 1.929 -1.487 14.380 1.00 88.19 141 GLY A O 1
ATOM 1132 N N . GLN A 1 142 ? 2.242 -3.494 13.434 1.00 91.25 142 GLN A N 1
ATOM 1133 C CA . GLN A 1 142 ? 2.432 -3.006 12.073 1.00 91.25 142 GLN A CA 1
ATOM 1134 C C . GLN A 1 142 ? 1.647 -3.854 11.075 1.00 91.25 142 GLN A C 1
ATOM 1136 O O . GLN A 1 142 ? 1.600 -5.081 11.199 1.00 91.25 142 GLN A O 1
ATOM 1141 N N . ILE A 1 143 ? 1.090 -3.205 10.053 1.00 91.12 143 ILE A N 1
ATOM 1142 C CA . ILE A 1 143 ? 0.522 -3.866 8.873 1.00 91.12 143 ILE A CA 1
ATOM 1143 C C . ILE A 1 143 ? 1.178 -3.296 7.626 1.00 91.12 143 ILE A C 1
ATOM 1145 O O . ILE A 1 143 ? 1.135 -2.094 7.382 1.00 91.12 143 ILE A O 1
ATOM 1149 N N . LEU A 1 144 ? 1.743 -4.176 6.812 1.00 94.19 144 LEU A N 1
ATOM 1150 C CA . LEU A 1 144 ? 2.369 -3.846 5.544 1.00 94.19 144 LEU A CA 1
ATOM 1151 C C . LEU A 1 144 ? 1.506 -4.360 4.391 1.00 94.19 144 LEU A C 1
ATOM 1153 O O . LEU A 1 144 ? 1.250 -5.562 4.286 1.00 94.19 144 LEU A O 1
ATOM 1157 N N . LEU A 1 145 ? 1.106 -3.449 3.509 1.00 94.69 145 LEU A N 1
ATOM 1158 C CA . LEU A 1 145 ? 0.459 -3.762 2.241 1.00 94.69 145 LEU A CA 1
ATOM 1159 C C . LEU A 1 145 ? 1.502 -3.766 1.125 1.00 94.69 145 LEU A C 1
ATOM 1161 O O . LEU A 1 145 ? 2.231 -2.789 0.953 1.00 94.69 145 LEU A O 1
ATOM 1165 N N . THR A 1 146 ? 1.544 -4.850 0.357 1.00 94.75 146 THR A N 1
ATOM 1166 C CA . THR A 1 146 ? 2.428 -5.029 -0.808 1.00 94.75 146 THR A CA 1
ATOM 1167 C C . THR A 1 146 ? 1.634 -5.581 -1.986 1.00 94.75 146 THR A C 1
ATOM 1169 O O . THR A 1 146 ? 0.724 -6.377 -1.751 1.00 94.75 146 THR A O 1
ATOM 1172 N N . PRO A 1 147 ? 1.962 -5.239 -3.240 1.00 92.00 147 PRO A N 1
ATOM 1173 C CA . PRO A 1 147 ? 1.356 -5.888 -4.390 1.00 92.00 147 PRO A CA 1
ATOM 1174 C C . PRO A 1 147 ? 1.651 -7.388 -4.376 1.00 92.00 147 PRO A C 1
ATOM 1176 O O . PRO A 1 147 ? 2.807 -7.797 -4.229 1.00 92.00 147 PRO A O 1
ATOM 1179 N N . ASP A 1 148 ? 0.627 -8.215 -4.563 1.00 88.75 148 ASP A N 1
ATOM 1180 C CA . ASP A 1 148 ? 0.835 -9.592 -4.988 1.00 88.75 148 ASP A CA 1
ATOM 1181 C C . ASP A 1 148 ? 1.215 -9.558 -6.468 1.00 88.75 148 ASP A C 1
ATOM 1183 O O . ASP A 1 148 ? 0.420 -9.155 -7.316 1.00 88.75 148 ASP A O 1
ATOM 1187 N N . ARG A 1 149 ? 2.461 -9.934 -6.775 1.00 79.69 149 ARG A N 1
ATOM 1188 C CA . ARG A 1 149 ? 3.028 -9.910 -8.134 1.00 79.69 149 ARG A CA 1
ATOM 1189 C C . ARG A 1 149 ? 2.494 -11.073 -8.976 1.00 79.69 149 ARG A C 1
ATOM 1191 O O . ARG A 1 149 ? 3.257 -11.906 -9.465 1.00 79.69 149 ARG A O 1
ATOM 1198 N N . SER A 1 150 ? 1.178 -11.157 -9.094 1.00 74.19 150 SER A N 1
ATOM 1199 C CA . SER A 1 150 ? 0.460 -12.107 -9.926 1.00 74.19 150 SER A CA 1
ATOM 1200 C C . SER A 1 150 ? -0.508 -11.363 -10.843 1.00 74.19 150 SER A C 1
ATOM 1202 O O . SER A 1 150 ? -0.864 -10.210 -10.605 1.00 74.19 150 SER A O 1
ATOM 1204 N N . ILE A 1 151 ? -0.976 -12.050 -11.886 1.00 72.38 151 ILE A N 1
ATOM 1205 C CA . ILE A 1 151 ? -1.918 -11.489 -12.867 1.00 72.38 151 ILE A CA 1
ATOM 1206 C C . ILE A 1 151 ? -3.241 -11.010 -12.252 1.00 72.38 151 ILE A C 1
ATOM 1208 O O . ILE A 1 151 ? -4.014 -10.335 -12.924 1.00 72.38 151 ILE A O 1
ATOM 1212 N N . THR A 1 152 ? -3.544 -11.394 -11.007 1.00 76.81 152 THR A N 1
ATOM 1213 C CA . THR A 1 152 ? -4.779 -10.989 -10.332 1.00 76.81 152 THR A CA 1
ATOM 1214 C C . THR A 1 152 ? -4.705 -9.560 -9.805 1.00 76.81 152 THR A C 1
ATOM 1216 O O . THR A 1 152 ? -5.747 -8.988 -9.493 1.00 76.81 152 THR A O 1
ATOM 1219 N N . GLY A 1 153 ? -3.503 -8.978 -9.698 1.00 79.62 153 GLY A N 1
ATOM 1220 C CA . GLY A 1 153 ? -3.314 -7.634 -9.159 1.00 79.62 153 GLY A CA 1
ATOM 1221 C C . GLY A 1 153 ? -3.728 -7.518 -7.693 1.00 79.62 153 GLY A C 1
ATOM 1222 O O . GLY A 1 153 ? -4.118 -6.444 -7.256 1.00 79.62 153 GLY A O 1
ATOM 1223 N N . TYR A 1 154 ? -3.677 -8.603 -6.921 1.00 90.31 154 TYR A N 1
ATOM 1224 C CA . TYR A 1 154 ? -4.104 -8.591 -5.523 1.00 90.31 154 TYR A CA 1
ATOM 1225 C C . TYR A 1 154 ? -3.125 -7.833 -4.609 1.00 90.31 154 TYR A C 1
ATOM 1227 O O . TYR A 1 154 ? -2.034 -7.421 -5.003 1.00 90.31 154 TYR A O 1
ATOM 1235 N N . ILE A 1 155 ? -3.538 -7.631 -3.361 1.00 92.31 155 ILE A N 1
ATOM 1236 C CA . ILE A 1 155 ? -2.771 -7.020 -2.280 1.00 92.31 155 ILE A CA 1
ATOM 1237 C C . ILE A 1 155 ? -2.428 -8.113 -1.274 1.00 92.31 155 ILE A C 1
ATOM 1239 O O . ILE A 1 155 ? -3.314 -8.765 -0.722 1.00 92.31 155 ILE A O 1
ATOM 1243 N N . ALA A 1 156 ? -1.145 -8.286 -0.992 1.00 92.19 156 ALA A N 1
ATOM 1244 C CA . ALA A 1 156 ? -0.682 -9.061 0.144 1.00 92.19 156 ALA A CA 1
ATOM 1245 C C . ALA A 1 156 ? -0.652 -8.182 1.406 1.00 92.19 156 ALA A C 1
ATOM 1247 O O . ALA A 1 156 ? -0.039 -7.113 1.430 1.00 92.19 156 ALA A O 1
ATOM 1248 N N . ILE A 1 157 ? -1.319 -8.658 2.455 1.00 91.19 157 ILE A N 1
ATOM 1249 C CA . ILE A 1 157 ? -1.353 -8.086 3.799 1.00 91.19 157 ILE A CA 1
ATOM 1250 C C . ILE A 1 157 ? -0.392 -8.887 4.676 1.00 91.19 157 ILE A C 1
ATOM 1252 O O . ILE A 1 157 ? -0.626 -10.067 4.957 1.00 91.19 157 ILE A O 1
ATOM 1256 N N . ASN A 1 158 ? 0.658 -8.228 5.156 1.00 91.31 158 ASN A N 1
ATOM 1257 C CA . ASN A 1 158 ? 1.660 -8.811 6.040 1.00 91.31 158 ASN A CA 1
ATOM 1258 C C . ASN A 1 158 ? 1.572 -8.144 7.416 1.00 91.31 158 ASN A C 1
ATOM 1260 O O . ASN A 1 158 ? 1.577 -6.920 7.518 1.00 91.31 158 ASN A O 1
ATOM 1264 N N . TYR A 1 159 ? 1.498 -8.945 8.476 1.00 87.62 159 TYR A N 1
ATOM 1265 C CA . TYR A 1 159 ? 1.330 -8.459 9.857 1.00 87.62 159 TYR A CA 1
ATOM 1266 C C . TYR A 1 159 ? 2.317 -9.093 10.848 1.00 87.62 159 TYR A C 1
ATOM 1268 O O . TYR A 1 159 ? 2.279 -8.811 12.045 1.00 87.62 159 TYR A O 1
ATOM 1276 N N . LYS A 1 160 ? 3.204 -9.981 10.380 1.00 88.88 160 LYS A N 1
ATOM 1277 C CA . LYS A 1 160 ? 4.254 -10.571 11.214 1.00 88.88 160 LYS A CA 1
ATOM 1278 C C . LYS A 1 160 ? 5.516 -9.706 11.169 1.00 88.88 160 LYS A C 1
ATOM 1280 O O . LYS A 1 160 ? 6.024 -9.476 10.072 1.00 88.88 160 LYS A O 1
ATOM 1285 N N . PRO A 1 161 ? 6.082 -9.302 12.322 1.00 91.00 161 PRO A N 1
ATOM 1286 C CA . PRO A 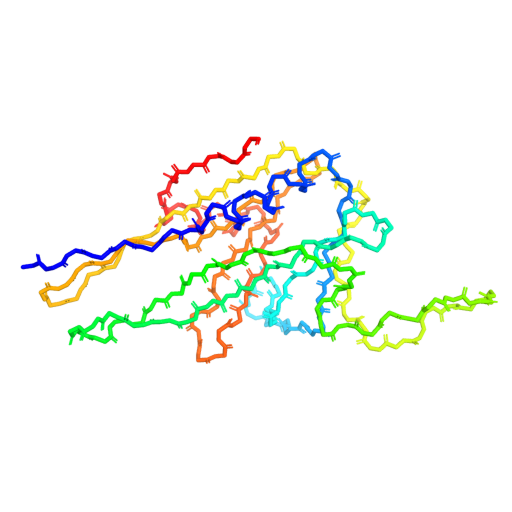1 161 ? 7.232 -8.398 12.358 1.00 91.00 161 PRO A CA 1
ATOM 1287 C C . PRO A 1 161 ? 8.432 -8.861 11.524 1.00 91.00 161 PRO A C 1
ATOM 1289 O O . PRO A 1 161 ? 8.968 -8.078 10.751 1.00 91.00 161 PRO A O 1
ATOM 1292 N N . ASN A 1 162 ? 8.824 -10.137 11.618 1.00 92.81 162 ASN A N 1
ATOM 1293 C CA . ASN A 1 162 ? 9.985 -10.653 10.880 1.00 92.81 162 ASN A CA 1
ATOM 1294 C C . ASN A 1 162 ? 9.787 -10.568 9.359 1.00 92.81 162 ASN A C 1
ATOM 1296 O O . ASN A 1 162 ? 10.689 -10.141 8.649 1.00 92.81 162 ASN A O 1
ATOM 1300 N N . VAL A 1 163 ? 8.584 -10.893 8.879 1.00 91.75 163 VAL A N 1
ATOM 1301 C CA . VAL A 1 163 ? 8.227 -10.823 7.454 1.00 91.75 163 VAL A CA 1
ATOM 1302 C C . VAL A 1 163 ? 8.238 -9.377 6.968 1.00 91.75 163 VAL A C 1
ATOM 1304 O O . VAL A 1 163 ? 8.795 -9.082 5.916 1.00 91.75 163 VAL A O 1
ATOM 1307 N N . ILE A 1 164 ? 7.672 -8.454 7.753 1.00 94.50 164 ILE A N 1
ATOM 1308 C CA . ILE A 1 164 ? 7.695 -7.021 7.436 1.00 94.50 164 ILE A CA 1
ATOM 1309 C C . ILE A 1 164 ? 9.141 -6.536 7.319 1.00 94.50 164 ILE A C 1
ATOM 1311 O O . ILE A 1 164 ? 9.477 -5.908 6.320 1.00 94.50 164 ILE A O 1
ATOM 1315 N N . ILE A 1 165 ? 9.998 -6.865 8.293 1.00 95.00 165 ILE A N 1
ATOM 1316 C CA . ILE A 1 165 ? 11.419 -6.485 8.303 1.00 95.00 165 ILE A CA 1
ATOM 1317 C C . ILE A 1 165 ? 12.142 -7.011 7.058 1.00 95.00 165 ILE A C 1
ATOM 1319 O O . ILE A 1 165 ? 12.874 -6.261 6.414 1.00 95.00 165 ILE A O 1
ATOM 1323 N N . GLU A 1 166 ? 11.932 -8.279 6.706 1.00 93.88 166 GLU A N 1
ATOM 1324 C CA . GLU A 1 166 ? 12.534 -8.892 5.520 1.00 93.88 166 GLU A CA 1
ATOM 1325 C C . GLU A 1 166 ? 12.090 -8.195 4.230 1.00 93.88 166 GLU A C 1
ATOM 1327 O O . GLU A 1 166 ? 12.930 -7.874 3.388 1.00 93.88 166 GLU A O 1
ATOM 1332 N N . ILE A 1 167 ? 10.795 -7.897 4.088 1.00 94.12 167 ILE A N 1
ATOM 1333 C CA . ILE A 1 167 ? 10.263 -7.224 2.900 1.00 94.12 167 ILE A CA 1
ATOM 1334 C C . ILE A 1 167 ? 10.807 -5.796 2.796 1.00 94.12 167 ILE A C 1
ATOM 1336 O O . ILE A 1 167 ? 11.369 -5.433 1.760 1.00 94.12 167 ILE A O 1
ATOM 1340 N N . ILE A 1 168 ? 10.692 -4.982 3.853 1.00 95.38 168 ILE A N 1
ATOM 1341 C CA . ILE A 1 168 ? 11.126 -3.575 3.805 1.00 95.38 168 ILE A CA 1
ATOM 1342 C C . ILE A 1 168 ? 12.641 -3.443 3.613 1.00 95.38 168 ILE A C 1
ATOM 1344 O O . ILE A 1 168 ? 13.084 -2.446 3.049 1.00 95.38 168 ILE A O 1
ATOM 1348 N N . ALA A 1 169 ? 13.440 -4.441 4.013 1.00 94.88 169 ALA A N 1
ATOM 1349 C CA . ALA A 1 169 ? 14.885 -4.456 3.770 1.00 94.88 169 ALA A CA 1
ATOM 1350 C C . ALA A 1 169 ? 15.241 -4.483 2.271 1.00 94.88 169 ALA A C 1
ATOM 1352 O O . ALA A 1 169 ? 16.343 -4.088 1.891 1.00 94.88 169 ALA A O 1
ATOM 1353 N N . THR A 1 170 ? 14.311 -4.920 1.417 1.00 93.62 170 THR A N 1
ATOM 1354 C CA . THR A 1 170 ? 14.467 -4.911 -0.047 1.00 93.62 170 THR A CA 1
ATOM 1355 C C . THR A 1 170 ? 14.007 -3.604 -0.701 1.00 93.62 170 THR A C 1
ATOM 1357 O O . THR A 1 170 ? 14.204 -3.409 -1.901 1.00 93.62 170 THR A O 1
ATOM 1360 N N . MET A 1 171 ? 13.401 -2.698 0.069 1.00 94.75 171 MET A N 1
ATOM 1361 C CA . MET A 1 171 ? 12.744 -1.490 -0.427 1.00 94.75 171 MET A CA 1
ATOM 1362 C C . MET A 1 171 ? 13.442 -0.230 0.080 1.00 94.75 171 MET A C 1
ATOM 1364 O O . MET A 1 171 ? 14.179 -0.238 1.067 1.00 94.75 171 MET A O 1
ATOM 1368 N N . LYS A 1 172 ? 13.209 0.893 -0.597 1.00 94.44 172 LYS A N 1
ATOM 1369 C CA . LYS A 1 172 ? 13.702 2.199 -0.155 1.00 94.44 172 LYS A CA 1
ATOM 1370 C C . LYS A 1 172 ? 12.568 2.969 0.496 1.00 94.44 172 LYS A C 1
ATOM 1372 O O . LYS A 1 172 ? 11.460 3.014 -0.025 1.00 94.44 172 LYS A O 1
ATOM 1377 N N . TYR A 1 173 ? 12.847 3.607 1.627 1.00 93.19 173 TYR A N 1
ATOM 1378 C CA . TYR A 1 173 ? 11.925 4.591 2.183 1.00 93.19 173 TYR A CA 1
ATOM 1379 C C . TYR A 1 173 ? 11.720 5.715 1.162 1.00 93.19 173 TYR A C 1
ATOM 1381 O O . TYR A 1 173 ? 12.696 6.339 0.736 1.00 93.19 173 TYR A O 1
ATOM 1389 N N . ARG A 1 174 ? 10.462 5.981 0.795 1.00 94.19 174 ARG A N 1
ATOM 1390 C CA . ARG A 1 174 ? 10.110 7.155 -0.006 1.00 94.19 174 ARG A CA 1
ATOM 1391 C C . ARG A 1 174 ? 9.763 8.310 0.915 1.00 94.19 174 ARG A C 1
ATOM 1393 O O . ARG A 1 174 ? 10.368 9.377 0.819 1.00 94.19 174 ARG A O 1
ATOM 1400 N N . LYS A 1 175 ? 8.739 8.117 1.751 1.00 95.12 175 LYS A N 1
ATOM 1401 C CA . LYS A 1 175 ? 8.176 9.192 2.569 1.00 95.12 175 LYS A CA 1
ATOM 1402 C C . LYS A 1 175 ? 7.248 8.699 3.674 1.00 95.12 175 LYS A C 1
ATOM 1404 O O . LYS A 1 175 ? 6.720 7.592 3.631 1.00 95.12 175 LYS A O 1
ATOM 1409 N N . GLU A 1 176 ? 6.975 9.607 4.595 1.00 95.25 176 GLU A N 1
ATOM 1410 C CA . GLU A 1 176 ? 5.952 9.504 5.624 1.00 95.25 176 GLU A CA 1
ATOM 1411 C C . GLU A 1 176 ? 4.753 10.376 5.229 1.00 95.25 176 GLU A C 1
ATOM 1413 O O . GLU A 1 176 ? 4.913 11.478 4.691 1.00 95.25 176 GLU A O 1
ATOM 1418 N N . ILE A 1 177 ? 3.547 9.867 5.454 1.00 92.94 177 ILE A N 1
ATOM 1419 C CA . ILE A 1 177 ? 2.299 10.613 5.313 1.00 92.94 177 ILE A CA 1
ATOM 1420 C C . ILE A 1 177 ? 1.978 11.222 6.684 1.00 92.94 177 ILE A C 1
ATOM 1422 O O . ILE A 1 177 ? 1.932 10.492 7.672 1.00 92.94 177 ILE A O 1
ATOM 1426 N N . GLN A 1 178 ? 1.785 12.545 6.726 1.00 84.62 178 GLN A N 1
ATOM 1427 C CA . GLN A 1 178 ? 1.592 13.334 7.956 1.00 84.62 178 GLN A CA 1
ATOM 1428 C C . GLN A 1 178 ? 0.208 13.969 8.067 1.00 84.62 178 GLN A C 1
ATOM 1430 O O . GLN A 1 178 ? -0.399 14.248 7.008 1.00 84.62 178 GLN A O 1
#

Radius of gyration: 16.87 Å; chains: 1; bounding box: 50×36×44 Å

Sequence (178 aa):
MSHYFRQLSEESETALRTALGKNVGLLFPEAWLDVTREGAVVSSVSISLGHRSYLIIENEWADTPIGFMDYYSFSASLSDRPKDIRVTEDTGPGWLHHHVSTIHTWSPTIIDKITVYETSDSFEEEAIRYDSAILFDYEAGQILLTPDRSITGYIAINYKPNVIIEIIATMKYRKEIQ

Foldseek 3Di:
DDEAEAEEDPQQLVLVLLQAQAQWWWWAQDWDDDPPDQFTKGQWIWIDRDQQKTKIKHKDWAADPPPRHIDIAIGIHIGSDYPNDDDDDDPDPDDDDDRIDTPGPVDRWGQNWKWWWKDWDDDDPYIYIYGAWIWTDTPVFIWIWGFPPDPSRIITIHTDPVVVVVVCVNTGTDDIRD